Protein AF-A0A3D2VAH6-F1 (afdb_monomer)

Foldseek 3Di:
DQQDPDPVSNVVLVVLLVLCVVQQVLLVLLLLQDPDPVSVVVSLVSNQVSLVCCLPVFQPQVVQDLERNHNDHHPSLVSRLVVVLLQVLCCVLRVHDRDPPSVSVVSNNVVSCPDPVCVVPRDDNVVSNVVCVCSNVNNDDDPSSVVSPPD

Secondary structure (DSSP, 8-state):
--S-SSHHHHHHHHHHHHHIIIIIHHHHHHHHH--SHHHHHHHHHHHHHHHHHHHHHS-TTTTT-SBTTBSS--HHHHHHHHHHHTTHHHHHHH-----TT-HHHHHHHHHHHTSHHHHTT---HHHHHHHHHHHHTT---SHHHHHHS--

Solvent-accessible surface area (backbone atoms only — not comparable to full-atom values): 8503 Å² total; per-residue (Å²): 131,43,65,58,90,50,70,67,54,40,51,51,42,49,52,54,46,46,46,39,66,71,45,53,53,48,46,55,51,32,42,34,41,43,83,52,70,67,60,33,53,54,43,49,52,52,48,53,52,52,51,49,48,44,49,71,69,42,47,85,18,48,94,68,21,70,28,45,75,4,77,51,81,30,49,45,46,65,68,48,44,70,59,58,73,46,42,63,40,40,34,76,78,65,74,42,75,83,62,87,84,38,55,61,54,54,51,30,51,57,55,49,60,69,33,70,77,39,62,76,67,65,74,56,69,68,57,46,39,62,74,42,45,44,38,54,69,56,69,46,82,51,70,69,47,60,64,44,70,61,128

Sequence (151 aa):
NLLPKSPPQRAEARIWIDFDNSRIVPIFYKVLLAQDDQTQKELKIWMIDALRHLEQAGFPGREIGPFWFGSKVSLVDIAMYPHFERFNVLKHYRDIEIPDNYVKIHTWLETMKALPSVQQTEKSDEYHIKAYETYAEATASGTTAKDMQVL

Mean predicted aligned error: 3.19 Å

pLDDT: mean 95.09, std 5.87, range [50.59, 98.62]

Structure (mmCIF, N/CA/C/O backbone):
data_AF-A0A3D2VAH6-F1
#
_entry.id   AF-A0A3D2VAH6-F1
#
loop_
_atom_site.group_PDB
_atom_site.id
_atom_site.type_symbol
_atom_site.label_atom_id
_atom_site.label_alt_id
_atom_site.label_comp_id
_atom_site.label_asym_id
_atom_site.label_entity_id
_atom_site.label_seq_id
_atom_site.pdbx_PDB_ins_code
_atom_site.Cartn_x
_atom_site.Cartn_y
_atom_site.Cartn_z
_atom_site.occupancy
_atom_site.B_iso_or_equiv
_atom_site.auth_seq_id
_atom_site.auth_comp_id
_atom_site.auth_asym_id
_atom_site.auth_atom_id
_atom_site.pdbx_PDB_model_num
ATOM 1 N N . ASN A 1 1 ? 16.745 -9.418 -10.732 1.00 74.69 1 ASN A N 1
ATOM 2 C CA . ASN A 1 1 ? 16.919 -8.181 -9.940 1.00 74.69 1 ASN A CA 1
ATOM 3 C C . ASN A 1 1 ? 15.648 -7.357 -10.097 1.00 74.69 1 ASN A C 1
ATOM 5 O O . ASN A 1 1 ? 15.274 -7.122 -11.238 1.00 74.69 1 ASN A O 1
ATOM 9 N N . LEU A 1 2 ? 14.975 -7.022 -8.991 1.00 91.38 2 LEU A N 1
ATOM 10 C CA . LEU A 1 2 ? 13.675 -6.328 -8.953 1.00 91.38 2 LEU A CA 1
ATOM 11 C C . LEU A 1 2 ? 13.808 -4.804 -8.818 1.00 91.38 2 LEU A C 1
ATOM 13 O O . LEU A 1 2 ? 12.845 -4.072 -9.025 1.00 91.38 2 LEU A O 1
ATOM 17 N N . LEU A 1 3 ? 14.996 -4.309 -8.471 1.00 90.75 3 LEU A N 1
ATOM 18 C CA . LEU A 1 3 ? 15.266 -2.878 -8.501 1.00 90.75 3 LEU A CA 1
ATOM 19 C C . LEU A 1 3 ? 15.528 -2.412 -9.942 1.00 90.75 3 LEU A C 1
ATOM 21 O O . LEU A 1 3 ? 16.170 -3.143 -10.709 1.00 90.75 3 LEU A O 1
ATOM 25 N N . PRO A 1 4 ? 15.117 -1.181 -10.300 1.00 88.38 4 PRO A N 1
ATOM 26 C CA . PRO A 1 4 ? 15.525 -0.548 -11.547 1.00 88.38 4 PRO A CA 1
ATOM 27 C C . PRO A 1 4 ? 17.050 -0.506 -11.708 1.00 88.38 4 PRO A C 1
ATOM 29 O O . PRO A 1 4 ? 17.806 -0.531 -10.733 1.00 88.38 4 PRO A O 1
ATOM 32 N N . LYS A 1 5 ? 17.527 -0.426 -12.954 1.00 89.38 5 LYS A N 1
ATOM 33 C CA . LYS A 1 5 ? 18.972 -0.406 -13.232 1.00 89.38 5 LYS A CA 1
ATOM 34 C C . LYS A 1 5 ? 19.613 0.944 -12.910 1.00 89.38 5 LYS A C 1
ATOM 36 O O . LYS A 1 5 ? 20.738 0.973 -12.416 1.00 89.38 5 LYS A O 1
ATOM 41 N N . SER A 1 6 ? 18.922 2.047 -13.201 1.00 92.69 6 SER A N 1
ATOM 42 C CA . SER A 1 6 ? 19.496 3.387 -13.059 1.00 92.69 6 SER A CA 1
ATOM 43 C C . SER A 1 6 ? 19.532 3.829 -11.585 1.00 92.69 6 SER A C 1
ATOM 45 O O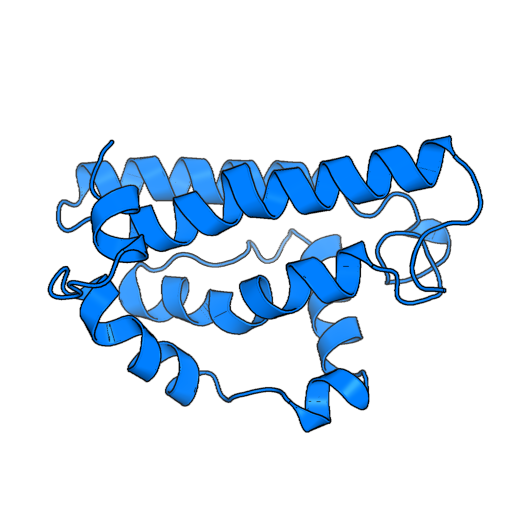 . SER A 1 6 ? 18.569 3.586 -10.852 1.00 92.69 6 SER A O 1
ATOM 47 N N . PRO A 1 7 ? 20.615 4.480 -11.114 1.00 95.31 7 PRO A N 1
ATOM 48 C CA . PRO A 1 7 ? 20.672 5.004 -9.750 1.00 95.31 7 PRO A CA 1
ATOM 49 C C . PRO A 1 7 ? 19.501 5.936 -9.379 1.00 95.31 7 PRO A C 1
ATOM 51 O O . PRO A 1 7 ? 18.965 5.752 -8.286 1.00 95.31 7 PRO A O 1
ATOM 54 N N . PRO A 1 8 ? 19.032 6.852 -10.256 1.00 94.69 8 PRO A N 1
ATOM 55 C CA . PRO A 1 8 ? 17.869 7.688 -9.956 1.00 94.69 8 PRO A CA 1
ATOM 56 C C . PRO A 1 8 ? 16.590 6.880 -9.704 1.00 94.69 8 PRO A C 1
ATOM 58 O O . PRO A 1 8 ? 15.964 7.045 -8.662 1.00 94.69 8 PRO A O 1
ATOM 61 N N . GLN A 1 9 ? 16.250 5.924 -10.576 1.00 92.75 9 GLN A N 1
ATOM 62 C CA . GLN A 1 9 ? 15.049 5.098 -10.385 1.00 92.75 9 GLN A CA 1
ATOM 63 C C . GLN A 1 9 ? 15.164 4.175 -9.163 1.00 92.75 9 GLN A C 1
ATOM 65 O O . GLN A 1 9 ? 14.165 3.821 -8.548 1.00 92.75 9 GLN A O 1
ATOM 70 N N . ARG A 1 10 ? 16.382 3.778 -8.766 1.00 95.88 10 ARG A N 1
ATOM 71 C CA . ARG A 1 10 ? 16.598 3.046 -7.504 1.00 95.88 10 ARG A CA 1
ATOM 72 C C . ARG A 1 10 ? 16.328 3.912 -6.278 1.00 95.88 10 ARG A C 1
ATOM 74 O O . ARG A 1 10 ? 15.868 3.379 -5.272 1.00 95.88 10 ARG A O 1
ATOM 81 N N . ALA A 1 11 ? 16.663 5.200 -6.333 1.00 96.75 11 ALA A N 1
ATOM 82 C CA . ALA A 1 11 ? 16.319 6.142 -5.275 1.00 96.75 11 ALA A CA 1
ATOM 83 C C . ALA A 1 11 ? 14.800 6.345 -5.224 1.00 96.75 11 ALA A C 1
ATOM 85 O O . ALA A 1 11 ? 14.208 6.173 -4.166 1.00 96.75 11 ALA A O 1
ATOM 86 N N . GLU A 1 12 ? 14.167 6.572 -6.375 1.00 96.06 12 GLU A N 1
ATOM 87 C CA . GLU A 1 12 ? 12.712 6.697 -6.494 1.00 96.06 12 GLU A CA 1
ATOM 88 C C . GLU A 1 12 ? 11.970 5.459 -5.969 1.00 96.06 12 GLU A C 1
ATOM 90 O O . GLU A 1 12 ? 11.015 5.584 -5.208 1.00 96.06 12 GLU A O 1
ATOM 95 N N . ALA A 1 13 ? 12.455 4.252 -6.279 1.00 97.06 13 ALA A N 1
ATOM 96 C CA . ALA A 1 13 ? 11.881 3.016 -5.752 1.00 97.06 13 ALA A CA 1
ATOM 97 C C . ALA A 1 13 ? 11.869 2.993 -4.217 1.00 97.06 13 ALA A C 1
ATOM 99 O O . ALA A 1 13 ? 10.888 2.591 -3.601 1.00 97.06 13 ALA A O 1
ATOM 100 N N . ARG A 1 14 ? 12.956 3.445 -3.585 1.00 97.44 14 ARG A N 1
ATOM 101 C CA . ARG A 1 14 ? 13.052 3.495 -2.121 1.00 97.44 14 ARG A CA 1
ATOM 102 C C . ARG A 1 14 ? 12.149 4.565 -1.525 1.00 97.44 14 ARG A C 1
ATOM 104 O O . ARG A 1 14 ? 11.594 4.313 -0.469 1.00 97.44 14 ARG A O 1
ATOM 111 N N . ILE A 1 15 ? 11.981 5.701 -2.202 1.00 97.81 15 ILE A N 1
ATOM 112 C CA . ILE A 1 15 ? 11.062 6.762 -1.772 1.00 97.81 15 ILE A CA 1
ATOM 113 C C . ILE A 1 15 ? 9.626 6.234 -1.733 1.00 97.81 15 ILE A C 1
ATOM 115 O O . ILE A 1 15 ? 8.936 6.450 -0.747 1.00 97.81 15 ILE A O 1
ATOM 119 N N . TRP A 1 16 ? 9.185 5.495 -2.754 1.00 98.12 16 TRP A N 1
ATOM 120 C CA . TRP A 1 16 ? 7.827 4.941 -2.770 1.00 98.12 16 TRP A CA 1
ATOM 121 C C . TRP A 1 16 ? 7.610 3.835 -1.733 1.00 98.12 16 TRP A C 1
ATOM 123 O O . TRP A 1 16 ? 6.575 3.811 -1.075 1.00 98.12 16 TRP A O 1
ATOM 133 N N . ILE A 1 17 ? 8.604 2.967 -1.529 1.00 98.31 17 ILE A N 1
ATOM 134 C CA . ILE A 1 17 ? 8.561 1.958 -0.459 1.00 98.31 17 ILE A CA 1
ATOM 135 C C . ILE A 1 17 ? 8.518 2.631 0.921 1.00 98.31 17 ILE A C 1
ATOM 137 O O . ILE A 1 17 ? 7.784 2.197 1.804 1.00 98.31 17 ILE A O 1
ATOM 141 N N . ASP A 1 18 ? 9.293 3.696 1.121 1.00 98.31 18 ASP A N 1
ATOM 142 C CA . ASP A 1 18 ? 9.281 4.460 2.367 1.00 98.31 18 ASP A CA 1
ATOM 143 C C . ASP A 1 18 ? 7.962 5.216 2.566 1.00 98.31 18 ASP A C 1
ATOM 145 O O . ASP A 1 18 ? 7.430 5.231 3.672 1.00 98.31 18 ASP A O 1
ATOM 149 N N . PHE A 1 19 ? 7.378 5.775 1.502 1.00 98.19 19 PHE A N 1
ATOM 150 C CA . PHE A 1 19 ? 6.060 6.408 1.548 1.00 98.19 19 PHE A CA 1
ATOM 151 C C . PHE A 1 19 ? 4.985 5.428 2.031 1.00 98.19 19 PHE A C 1
ATOM 153 O O . PHE A 1 19 ? 4.190 5.769 2.904 1.00 98.19 19 PHE A O 1
ATOM 160 N N . ASP A 1 20 ? 4.985 4.196 1.527 1.00 98.06 20 ASP A N 1
ATOM 161 C CA . ASP A 1 20 ? 4.069 3.157 1.998 1.00 98.06 20 ASP A CA 1
ATOM 162 C C . ASP A 1 20 ? 4.265 2.855 3.495 1.00 98.06 20 ASP A C 1
ATOM 164 O O . ASP A 1 20 ? 3.325 2.952 4.287 1.00 98.06 20 ASP A O 1
ATOM 168 N N . ASN A 1 21 ? 5.512 2.603 3.905 1.00 96.44 21 ASN A N 1
ATOM 169 C CA . ASN A 1 21 ? 5.862 2.242 5.282 1.00 96.44 21 ASN A CA 1
ATOM 170 C C . ASN A 1 21 ? 5.662 3.371 6.302 1.00 96.44 21 ASN A C 1
ATOM 172 O O . ASN A 1 21 ? 5.406 3.097 7.473 1.00 96.44 21 ASN A O 1
ATOM 176 N N . SER A 1 22 ? 5.808 4.630 5.889 1.00 96.44 22 SER A N 1
ATOM 177 C CA . SER A 1 22 ? 5.741 5.797 6.779 1.00 96.44 22 SER A CA 1
ATOM 178 C C . SER A 1 22 ? 4.406 6.537 6.718 1.00 96.44 22 SER A C 1
ATOM 180 O O . SER A 1 22 ? 4.101 7.312 7.627 1.00 96.44 22 SER A O 1
ATOM 182 N N . ARG A 1 23 ? 3.592 6.317 5.674 1.00 96.69 23 ARG A N 1
ATOM 183 C CA . ARG A 1 23 ? 2.303 7.002 5.481 1.00 96.69 23 ARG A CA 1
ATOM 184 C C . ARG A 1 23 ? 1.137 6.032 5.414 1.00 96.69 23 ARG A C 1
ATOM 186 O O . ARG A 1 23 ? 0.298 6.065 6.307 1.00 96.69 23 ARG A O 1
ATOM 193 N N . ILE A 1 24 ? 1.069 5.184 4.389 1.00 97.69 24 ILE A N 1
ATOM 194 C CA . ILE A 1 24 ? -0.115 4.345 4.143 1.00 97.69 24 ILE A CA 1
ATOM 195 C C . ILE A 1 24 ? -0.295 3.329 5.271 1.00 97.69 24 ILE A C 1
ATOM 197 O O . ILE A 1 24 ? -1.353 3.296 5.899 1.00 97.69 24 ILE A O 1
ATOM 201 N N . VAL A 1 25 ? 0.740 2.543 5.573 1.00 97.19 25 VAL A N 1
ATOM 202 C CA . VAL A 1 25 ? 0.668 1.486 6.590 1.00 97.19 25 VAL A CA 1
ATOM 203 C C . VAL A 1 25 ? 0.358 2.052 7.983 1.00 97.19 25 VAL A C 1
ATOM 205 O O . VAL A 1 25 ? -0.565 1.545 8.624 1.00 97.19 25 VAL A O 1
ATOM 208 N N . PRO A 1 26 ? 1.019 3.123 8.469 1.00 97.06 26 PRO A N 1
ATOM 209 C CA . PRO A 1 26 ? 0.657 3.718 9.751 1.00 97.06 26 PRO A CA 1
ATOM 210 C C . PRO A 1 26 ? -0.779 4.244 9.788 1.00 97.06 26 PRO A C 1
ATOM 212 O O . PRO A 1 26 ? -1.490 3.975 10.753 1.00 97.06 26 PRO A O 1
ATOM 215 N N . ILE A 1 27 ? -1.243 4.942 8.739 1.00 97.38 27 ILE A N 1
ATOM 216 C CA . ILE A 1 27 ? -2.630 5.434 8.686 1.00 97.38 27 ILE A CA 1
ATOM 217 C C . ILE A 1 27 ? -3.610 4.256 8.709 1.00 97.38 27 ILE A C 1
ATOM 219 O O . ILE A 1 27 ? -4.588 4.317 9.446 1.00 97.38 27 ILE A O 1
ATOM 223 N N . PHE A 1 28 ? -3.336 3.166 7.985 1.00 97.56 28 PHE A N 1
ATOM 224 C CA . PHE A 1 28 ? -4.168 1.959 7.992 1.00 97.56 28 PHE A CA 1
ATOM 225 C C . PHE A 1 28 ? -4.397 1.437 9.420 1.00 97.56 28 PHE A C 1
ATOM 227 O O . PHE A 1 28 ? -5.540 1.245 9.834 1.00 97.56 28 PHE A O 1
ATOM 234 N N . TYR A 1 29 ? -3.328 1.265 10.206 1.00 96.88 29 TYR A N 1
ATOM 235 C CA . TYR A 1 29 ? -3.456 0.797 11.590 1.00 96.88 29 TYR A CA 1
ATOM 236 C C . TYR A 1 29 ? -4.108 1.839 12.503 1.00 96.88 29 TYR A C 1
ATOM 238 O O . TYR A 1 29 ? -4.963 1.474 13.308 1.00 96.88 29 TYR A O 1
ATOM 246 N N . LYS A 1 30 ? -3.749 3.123 12.368 1.00 96.31 30 LYS A N 1
ATOM 247 C CA . LYS A 1 30 ? -4.349 4.215 13.153 1.00 96.31 30 LYS A CA 1
ATOM 248 C C . LYS A 1 30 ? -5.866 4.279 12.951 1.00 96.31 30 LYS A C 1
ATOM 250 O O . LYS A 1 30 ? -6.604 4.359 13.926 1.00 96.31 30 LYS A O 1
ATOM 255 N N . VAL A 1 31 ? -6.334 4.182 11.70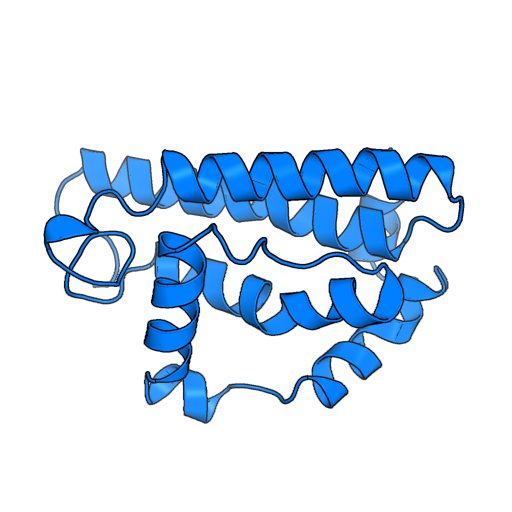3 1.00 95.75 31 VAL A N 1
ATOM 256 C CA . VAL A 1 31 ? -7.766 4.175 11.356 1.00 95.75 31 VAL A CA 1
ATOM 257 C C . VAL A 1 31 ? -8.490 3.001 12.019 1.00 95.75 31 VAL A C 1
ATOM 259 O O . VAL A 1 31 ? -9.580 3.179 12.563 1.00 95.75 31 VAL A O 1
ATOM 262 N N . LEU A 1 32 ? -7.898 1.802 11.978 1.00 95.50 32 LEU A N 1
ATOM 263 C CA . LEU A 1 32 ? -8.496 0.621 12.601 1.00 95.50 32 LEU A CA 1
ATOM 264 C C . LEU A 1 32 ? -8.566 0.753 14.120 1.00 95.50 32 LEU A C 1
ATOM 266 O O . LEU A 1 32 ? -9.589 0.431 14.709 1.00 95.50 32 LEU A O 1
ATOM 270 N N . LEU A 1 33 ? -7.517 1.266 14.756 1.00 96.06 33 LEU A N 1
ATOM 271 C CA . LEU A 1 33 ? -7.468 1.391 16.212 1.00 96.06 33 LEU A CA 1
ATOM 272 C C . LEU A 1 33 ? -8.356 2.525 16.742 1.00 96.06 33 LEU A C 1
ATOM 274 O O . LEU A 1 33 ? -8.832 2.433 17.872 1.00 96.06 33 LEU A O 1
ATOM 278 N N . ALA A 1 34 ? -8.615 3.565 15.945 1.00 95.38 34 ALA A N 1
ATOM 279 C CA . ALA A 1 34 ? -9.468 4.682 16.337 1.00 95.38 34 ALA A CA 1
ATOM 280 C C . ALA A 1 34 ? -10.905 4.218 16.635 1.00 95.38 34 ALA A C 1
ATOM 282 O O . ALA A 1 34 ? -11.563 3.615 15.782 1.00 95.38 34 ALA A O 1
ATOM 283 N N . GLN A 1 35 ? -11.391 4.519 17.842 1.00 94.62 35 GLN A N 1
ATOM 284 C CA . GLN A 1 35 ? -12.740 4.161 18.303 1.00 94.62 35 GLN A CA 1
ATOM 285 C C . GLN A 1 35 ? -13.713 5.344 18.268 1.00 94.62 35 GLN A C 1
ATOM 287 O O . GLN A 1 35 ? -14.919 5.131 18.224 1.00 94.62 35 GLN A O 1
ATOM 292 N N . ASP A 1 36 ? -13.214 6.582 18.283 1.00 94.94 36 ASP A N 1
ATOM 293 C CA . ASP A 1 36 ? -14.047 7.776 18.198 1.00 94.94 36 ASP A CA 1
ATOM 294 C C . ASP A 1 36 ? -14.249 8.245 16.746 1.00 94.94 36 ASP A C 1
ATOM 296 O O . ASP A 1 36 ? -13.334 8.230 15.916 1.00 94.94 36 ASP A O 1
ATOM 300 N N . ASP A 1 37 ? -15.462 8.713 16.453 1.00 93.62 37 ASP A N 1
ATOM 301 C CA . ASP A 1 37 ? -15.877 9.119 15.106 1.00 93.62 37 ASP A CA 1
ATOM 302 C C . ASP A 1 37 ? -15.052 10.276 14.532 1.00 93.62 37 ASP A C 1
ATOM 304 O O . ASP A 1 37 ? -14.872 10.371 13.316 1.00 93.62 37 ASP A O 1
ATOM 308 N N . GLN A 1 38 ? -14.593 11.197 15.384 1.00 95.94 38 GLN A N 1
ATOM 309 C CA . GLN A 1 38 ? -13.873 12.384 14.933 1.00 95.94 38 GLN A CA 1
ATOM 310 C C . GLN A 1 38 ? -12.493 11.997 14.399 1.00 95.94 38 GLN A C 1
ATOM 312 O O . GLN A 1 38 ? -12.162 12.331 13.260 1.00 95.94 38 GLN A O 1
ATOM 317 N N . THR A 1 39 ? -11.737 11.214 15.168 1.00 95.50 39 THR A N 1
ATOM 318 C CA . THR A 1 39 ? -10.430 10.700 14.753 1.00 95.50 39 THR A CA 1
ATOM 319 C C . THR A 1 39 ? -10.555 9.811 13.517 1.00 95.50 39 THR A C 1
ATOM 321 O O . THR A 1 39 ? -9.761 9.939 12.586 1.00 95.50 39 THR A O 1
ATOM 324 N N . GLN A 1 40 ? -11.586 8.959 13.436 1.00 95.25 40 GLN A N 1
ATOM 325 C CA . GLN A 1 40 ? -11.827 8.149 12.235 1.00 95.25 40 GLN A CA 1
ATOM 326 C C . GLN A 1 40 ? -12.055 9.011 10.984 1.00 95.25 40 GLN A C 1
ATOM 328 O O . GLN A 1 40 ? -11.484 8.722 9.930 1.00 95.25 40 GLN A O 1
ATOM 333 N N . LYS A 1 41 ? -12.844 10.091 11.081 1.00 96.38 41 LYS A N 1
ATOM 334 C CA . LYS A 1 41 ? -13.073 11.018 9.957 1.00 96.38 41 LYS A CA 1
ATOM 335 C C . LYS A 1 41 ? -11.786 11.711 9.520 1.00 96.38 41 LYS A C 1
ATOM 337 O O . LYS A 1 41 ? -11.520 11.786 8.321 1.00 96.38 41 LYS A O 1
ATOM 342 N N . GLU A 1 42 ? -10.981 12.188 10.464 1.00 97.44 42 GLU A N 1
ATOM 343 C CA . GLU A 1 42 ? -9.703 12.844 10.168 1.00 97.44 42 GLU A CA 1
ATOM 344 C C . GLU A 1 42 ? -8.721 11.887 9.486 1.00 97.44 42 GLU A C 1
ATOM 346 O O . GLU A 1 42 ? -8.176 12.195 8.423 1.00 97.44 4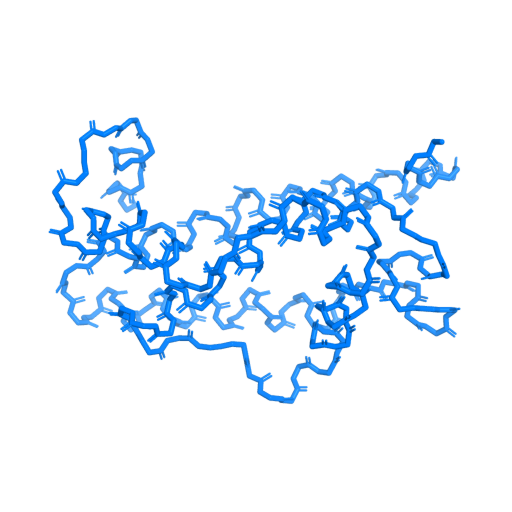2 GLU A O 1
ATOM 351 N N . LEU A 1 43 ? -8.561 10.682 10.032 1.00 97.50 43 LEU A N 1
ATOM 352 C CA . LEU A 1 43 ? -7.681 9.672 9.457 1.00 97.50 43 LEU A CA 1
ATOM 353 C C . LEU A 1 43 ? -8.186 9.158 8.099 1.00 97.50 43 LEU A C 1
ATOM 355 O O . LEU A 1 43 ? -7.371 8.856 7.225 1.00 97.50 43 LEU A O 1
ATOM 359 N N . LYS A 1 44 ? -9.509 9.113 7.871 1.00 97.75 44 LYS A N 1
ATOM 360 C CA . LYS A 1 44 ? -10.087 8.824 6.548 1.00 97.75 44 LYS A CA 1
ATOM 361 C C . LYS A 1 44 ? -9.649 9.861 5.522 1.00 97.75 44 LYS A C 1
ATOM 363 O O . LYS A 1 44 ? -9.213 9.477 4.439 1.00 97.75 44 LYS A O 1
ATOM 368 N N . ILE A 1 45 ? -9.691 11.151 5.859 1.00 98.12 45 ILE A N 1
ATOM 369 C CA . ILE A 1 45 ? -9.194 12.214 4.971 1.00 98.12 45 ILE A CA 1
ATOM 370 C C . ILE A 1 45 ? -7.712 11.987 4.657 1.00 98.12 45 ILE A C 1
ATOM 372 O O . ILE A 1 45 ? -7.324 12.009 3.491 1.00 98.12 45 ILE A O 1
ATOM 376 N N . TRP A 1 46 ? -6.894 11.682 5.669 1.00 98.19 46 TRP A N 1
ATOM 377 C CA . TRP A 1 46 ? -5.462 11.442 5.470 1.00 98.19 46 TRP A CA 1
ATOM 378 C C . TRP A 1 46 ? -5.179 10.224 4.587 1.00 98.19 46 TRP A C 1
ATOM 380 O O . TRP A 1 46 ? -4.276 10.276 3.751 1.00 98.19 46 TRP A O 1
ATOM 390 N N . MET A 1 47 ? -5.953 9.144 4.735 1.00 98.38 47 MET A N 1
ATOM 391 C CA . MET A 1 47 ? -5.842 7.964 3.876 1.00 98.38 47 MET A CA 1
ATOM 392 C C . MET A 1 47 ? -6.196 8.305 2.424 1.00 98.38 47 MET A C 1
ATOM 394 O O . MET A 1 47 ? -5.435 7.990 1.511 1.00 98.38 47 MET A O 1
ATOM 398 N N . ILE A 1 48 ? -7.318 8.997 2.200 1.00 98.38 48 ILE A N 1
ATOM 399 C CA . ILE A 1 48 ? -7.746 9.402 0.854 1.00 98.38 48 ILE A CA 1
ATOM 400 C C . ILE A 1 48 ? -6.733 10.358 0.209 1.00 98.38 48 ILE A C 1
ATOM 402 O O . ILE A 1 48 ? -6.447 10.229 -0.983 1.00 98.38 48 ILE A O 1
ATOM 406 N N . ASP A 1 49 ? -6.139 11.267 0.982 1.00 98.44 49 ASP A N 1
ATOM 407 C CA . ASP A 1 49 ? -5.079 12.160 0.512 1.00 98.44 49 ASP A CA 1
ATOM 408 C C . ASP A 1 49 ? -3.799 11.398 0.135 1.00 98.44 49 ASP A C 1
ATOM 410 O O . ASP A 1 49 ? -3.187 11.704 -0.893 1.00 98.44 49 ASP A O 1
ATOM 414 N N . ALA A 1 50 ? -3.408 10.389 0.921 1.00 98.44 50 ALA A N 1
ATOM 415 C CA . ALA A 1 50 ? -2.262 9.534 0.615 1.00 98.44 50 ALA A CA 1
ATOM 416 C C . ALA A 1 50 ? -2.489 8.722 -0.671 1.00 98.44 50 ALA A C 1
ATOM 418 O O . ALA A 1 50 ? -1.618 8.688 -1.543 1.00 98.44 50 ALA A O 1
ATOM 419 N N . LEU A 1 51 ? -3.680 8.138 -0.832 1.00 98.56 51 LEU A N 1
ATOM 420 C CA . LEU A 1 51 ? -4.076 7.433 -2.053 1.00 98.56 51 LEU A CA 1
ATOM 421 C C . LEU A 1 51 ? -4.125 8.371 -3.263 1.00 98.56 51 LEU A C 1
ATOM 423 O O . LEU A 1 51 ? -3.651 8.012 -4.337 1.00 98.56 51 LEU A O 1
ATOM 427 N N . ARG A 1 52 ? -4.626 9.601 -3.095 1.00 98.62 52 ARG A N 1
ATOM 428 C CA . ARG A 1 52 ? -4.617 10.617 -4.157 1.00 98.62 52 ARG A CA 1
ATOM 429 C C . ARG A 1 52 ? -3.196 10.944 -4.606 1.00 98.62 52 ARG A C 1
ATOM 431 O O . ARG A 1 52 ? -2.948 11.063 -5.802 1.00 98.62 52 ARG A O 1
ATOM 438 N N . HIS A 1 53 ?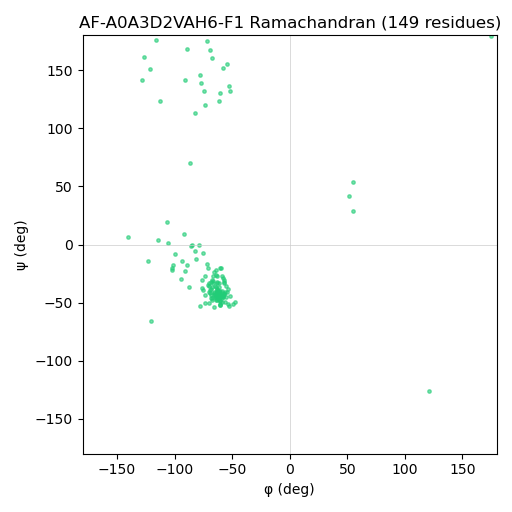 -2.265 11.097 -3.662 1.00 98.50 53 HIS A N 1
ATOM 439 C CA . HIS A 1 53 ? -0.862 11.342 -3.991 1.00 98.50 53 HIS A CA 1
ATOM 440 C C . HIS A 1 53 ? -0.268 10.179 -4.794 1.00 98.50 53 HIS A C 1
ATOM 442 O O . HIS A 1 53 ? 0.400 10.411 -5.802 1.00 98.50 53 HIS A O 1
ATOM 448 N N . LEU A 1 54 ? -0.574 8.942 -4.395 1.00 97.81 54 LEU A N 1
ATOM 449 C CA . LEU A 1 54 ? -0.161 7.740 -5.112 1.00 97.81 54 LEU A CA 1
ATOM 450 C C . LEU A 1 54 ? -0.721 7.695 -6.539 1.00 97.81 54 LEU A C 1
ATOM 452 O O . LEU A 1 54 ? 0.018 7.444 -7.485 1.00 97.81 54 LEU A O 1
ATOM 456 N N . GLU A 1 55 ? -2.010 7.985 -6.708 1.00 97.94 55 GLU A N 1
ATOM 457 C CA . GLU A 1 55 ? -2.669 8.016 -8.017 1.00 97.94 55 GLU A CA 1
ATOM 458 C C . GLU A 1 55 ? -2.050 9.083 -8.936 1.00 97.94 55 GLU A C 1
ATOM 460 O O . GLU A 1 55 ? -1.842 8.864 -10.132 1.00 97.94 55 GLU A O 1
ATOM 465 N N . GLN A 1 56 ? -1.710 10.252 -8.390 1.00 97.69 56 GLN A N 1
ATOM 466 C CA . GLN A 1 56 ? -1.182 11.367 -9.175 1.00 97.69 56 GLN A CA 1
ATOM 467 C C . GLN A 1 56 ? 0.297 11.194 -9.529 1.00 97.69 56 GLN A C 1
ATOM 469 O O . GLN A 1 56 ? 0.654 11.292 -10.704 1.00 97.69 56 GLN A O 1
ATOM 474 N N . ALA A 1 57 ? 1.141 10.939 -8.529 1.00 97.12 57 ALA A N 1
ATOM 475 C CA . ALA A 1 57 ? 2.597 10.962 -8.660 1.00 97.12 57 ALA A CA 1
ATOM 476 C C . ALA A 1 57 ? 3.233 9.567 -8.754 1.00 97.12 57 ALA A C 1
ATOM 478 O O . ALA A 1 57 ? 4.360 9.445 -9.233 1.00 97.12 57 ALA A O 1
ATOM 479 N N . GLY A 1 58 ? 2.533 8.521 -8.314 1.00 95.62 58 GLY A N 1
ATOM 480 C CA . GLY A 1 58 ? 2.991 7.143 -8.437 1.00 95.62 58 GLY A CA 1
ATOM 481 C C . GLY A 1 58 ? 2.935 6.624 -9.874 1.00 95.62 58 GLY A C 1
ATOM 482 O O . GLY A 1 58 ? 2.430 7.275 -10.796 1.00 95.62 58 GLY A O 1
ATOM 483 N N . PHE A 1 59 ? 3.443 5.4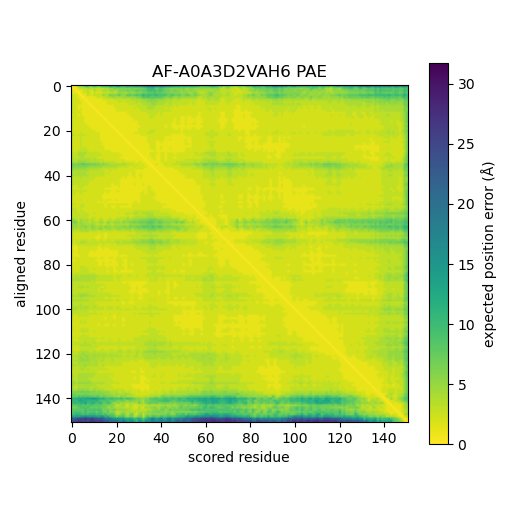02 -10.046 1.00 95.88 59 PHE A N 1
ATOM 484 C CA . PHE A 1 59 ? 3.468 4.684 -11.324 1.00 95.88 59 PHE A CA 1
ATOM 485 C C . PHE A 1 59 ? 4.136 5.472 -12.473 1.00 95.88 59 PHE A C 1
ATOM 487 O O . PHE A 1 59 ? 3.538 5.626 -13.542 1.00 95.88 59 PHE A O 1
ATOM 494 N N . PRO A 1 60 ? 5.383 5.962 -12.308 1.00 93.81 60 PRO A N 1
ATOM 495 C CA . PRO A 1 60 ? 6.072 6.755 -13.334 1.00 93.81 60 PRO A CA 1
ATOM 496 C C . PRO A 1 60 ? 6.251 6.015 -14.671 1.00 93.81 60 PRO A C 1
ATOM 498 O O . PRO A 1 60 ? 6.462 6.643 -15.705 1.00 93.81 60 PRO A O 1
ATOM 501 N N . GLY A 1 61 ? 6.169 4.679 -14.679 1.00 88.88 61 GLY A N 1
ATOM 502 C CA . GLY A 1 61 ? 6.251 3.866 -15.891 1.00 88.88 61 GLY A CA 1
ATOM 503 C C . GLY A 1 61 ? 4.912 3.547 -16.559 1.00 88.88 61 GLY A C 1
ATOM 504 O O . GLY A 1 61 ? 4.904 2.722 -17.469 1.00 88.88 61 GLY A O 1
ATOM 505 N N . ARG A 1 62 ? 3.794 4.147 -16.130 1.00 90.06 62 ARG A N 1
ATOM 506 C CA . ARG A 1 62 ? 2.439 3.731 -16.535 1.00 90.06 62 ARG A CA 1
ATOM 507 C C . ARG A 1 62 ? 2.211 3.665 -18.051 1.00 90.06 62 ARG A C 1
ATOM 509 O O . ARG A 1 62 ? 1.560 2.738 -18.521 1.00 90.06 62 ARG A O 1
ATOM 516 N N . GLU A 1 63 ? 2.779 4.598 -18.811 1.00 91.69 63 GLU A N 1
ATOM 517 C CA . GLU A 1 63 ? 2.684 4.620 -20.284 1.00 91.69 63 GLU A CA 1
ATOM 518 C C . GLU A 1 63 ? 3.363 3.410 -20.952 1.00 91.69 63 GLU A C 1
ATOM 520 O O . GLU A 1 63 ? 3.069 3.057 -22.090 1.00 91.69 63 GLU A O 1
ATOM 525 N N . ILE A 1 64 ? 4.293 2.762 -20.246 1.00 93.31 64 ILE A N 1
ATOM 526 C CA . ILE A 1 64 ? 5.055 1.602 -20.723 1.00 93.31 64 ILE A CA 1
ATOM 527 C C . ILE A 1 64 ? 4.387 0.295 -20.283 1.00 93.31 64 ILE A C 1
ATOM 529 O O . ILE A 1 64 ? 4.534 -0.737 -20.941 1.00 93.31 64 ILE A O 1
ATOM 533 N N . GLY A 1 65 ? 3.688 0.300 -19.148 1.00 93.56 65 GLY A N 1
ATOM 534 C CA . GLY A 1 65 ? 3.023 -0.889 -18.644 1.00 93.56 65 GLY A CA 1
ATOM 535 C C . GLY A 1 65 ? 2.377 -0.712 -17.273 1.00 93.56 65 GLY A C 1
ATOM 536 O O . GLY A 1 65 ? 2.434 0.362 -16.676 1.00 93.56 65 GLY A O 1
ATOM 537 N N . PRO A 1 66 ? 1.739 -1.777 -16.771 1.00 94.00 66 PRO A N 1
ATOM 538 C CA . PRO A 1 66 ? 0.857 -1.686 -15.615 1.00 94.00 66 PRO A CA 1
ATOM 539 C C . PRO A 1 66 ? 1.563 -1.698 -14.249 1.00 94.00 66 PRO A C 1
ATOM 541 O O . PRO A 1 66 ? 0.912 -1.401 -13.251 1.00 94.00 66 PRO A O 1
ATOM 544 N N . PHE A 1 67 ? 2.855 -2.034 -14.184 1.00 96.44 67 PHE A N 1
ATOM 545 C CA . PHE A 1 67 ? 3.636 -2.054 -12.941 1.00 96.44 67 PHE A CA 1
ATOM 546 C C . PHE A 1 67 ? 4.277 -0.693 -12.659 1.00 96.44 67 PHE A C 1
ATOM 548 O O . PHE A 1 67 ? 4.356 0.165 -13.540 1.00 96.44 67 PHE A O 1
ATOM 555 N N . TRP A 1 68 ? 4.807 -0.511 -11.446 1.00 96.12 68 TRP A N 1
ATOM 556 C CA . TRP A 1 68 ? 5.321 0.776 -10.963 1.00 96.12 68 TRP A CA 1
ATOM 557 C C . TRP A 1 68 ? 6.248 1.495 -11.951 1.00 96.12 68 TRP A C 1
ATOM 559 O O . TRP A 1 68 ? 6.068 2.671 -12.269 1.00 96.12 68 TRP A O 1
ATOM 569 N N . PHE A 1 69 ? 7.231 0.760 -12.476 1.00 95.81 69 PHE A N 1
ATOM 570 C CA . PHE A 1 69 ? 8.232 1.266 -13.419 1.00 95.81 69 PHE A CA 1
ATOM 571 C C . PHE A 1 69 ? 8.022 0.766 -14.859 1.00 95.81 69 PHE A C 1
ATOM 573 O O . PHE A 1 69 ? 8.950 0.820 -15.667 1.00 95.81 69 PHE A O 1
ATOM 580 N N . GLY A 1 70 ? 6.819 0.289 -15.198 1.00 94.62 70 GLY A N 1
ATOM 581 C CA . GLY A 1 70 ? 6.421 -0.045 -16.566 1.00 94.62 70 GLY A CA 1
ATOM 582 C C . GLY A 1 70 ? 6.004 -1.497 -16.755 1.00 94.62 70 GLY A C 1
ATOM 583 O O . GLY A 1 70 ? 5.099 -1.993 -16.095 1.00 94.62 70 GLY A O 1
ATOM 584 N N . SER A 1 71 ? 6.618 -2.194 -17.709 1.00 94.81 71 SER A N 1
ATOM 585 C CA . SER A 1 71 ? 6.130 -3.504 -18.174 1.00 94.81 71 SER A CA 1
ATOM 586 C C . SER A 1 71 ? 6.532 -4.700 -17.310 1.00 94.81 71 SER A C 1
ATOM 588 O O . SER A 1 71 ? 6.082 -5.814 -17.567 1.00 94.81 71 SER A O 1
ATOM 590 N N . LYS A 1 72 ? 7.374 -4.507 -16.287 1.00 94.88 72 LYS A N 1
ATOM 591 C CA . LYS A 1 72 ? 7.849 -5.587 -15.412 1.00 94.88 72 LYS A CA 1
ATOM 592 C C . LYS A 1 72 ? 7.648 -5.241 -13.946 1.00 94.88 72 LYS A C 1
ATOM 594 O O . LYS A 1 72 ? 7.924 -4.113 -13.546 1.00 94.88 72 LYS A O 1
ATOM 599 N N . VAL A 1 73 ? 7.276 -6.255 -13.166 1.00 96.81 73 VAL A N 1
ATOM 600 C CA . VAL A 1 73 ? 7.233 -6.201 -11.701 1.00 96.81 73 VAL A CA 1
ATOM 601 C C . VAL A 1 73 ? 8.567 -5.698 -11.156 1.00 96.81 73 VAL A C 1
ATOM 603 O O . VAL A 1 73 ? 9.638 -6.187 -11.534 1.00 96.81 73 VAL A O 1
ATOM 606 N N . SER A 1 74 ? 8.489 -4.737 -10.247 1.00 97.00 74 SER A N 1
ATOM 607 C CA . SER A 1 74 ? 9.615 -4.151 -9.538 1.00 97.00 74 SER A CA 1
ATOM 608 C C . SER A 1 74 ? 9.539 -4.429 -8.036 1.00 97.00 74 SER A C 1
ATOM 610 O O . SER A 1 74 ? 8.580 -5.003 -7.526 1.00 97.00 74 SER A O 1
ATOM 612 N N . LEU A 1 75 ? 10.571 -4.007 -7.304 1.00 97.44 75 LEU A N 1
ATOM 613 C CA . LEU A 1 75 ? 10.590 -4.134 -5.850 1.00 97.44 75 LEU A CA 1
ATOM 614 C C . LEU A 1 75 ? 9.473 -3.319 -5.183 1.00 97.44 75 LEU A C 1
ATOM 616 O O . LEU A 1 75 ? 8.969 -3.753 -4.155 1.00 97.44 75 LEU A O 1
ATOM 620 N N . VAL A 1 76 ? 9.082 -2.176 -5.758 1.00 98.06 76 VAL A N 1
ATOM 621 C CA . VAL A 1 76 ? 8.007 -1.338 -5.201 1.00 98.06 76 VAL A CA 1
ATOM 622 C C . VAL A 1 76 ? 6.684 -2.086 -5.246 1.00 98.06 76 VAL A C 1
ATOM 624 O O . VAL A 1 76 ? 5.995 -2.162 -4.236 1.00 98.06 76 VAL A O 1
ATOM 627 N N . ASP A 1 77 ? 6.390 -2.725 -6.381 1.00 98.25 77 ASP A N 1
ATOM 628 C CA . ASP A 1 77 ? 5.169 -3.509 -6.559 1.00 98.25 77 ASP A CA 1
ATOM 629 C C . ASP A 1 77 ? 5.049 -4.603 -5.488 1.00 98.25 77 ASP A C 1
ATOM 631 O O . ASP A 1 77 ? 4.028 -4.717 -4.819 1.00 98.25 77 ASP A O 1
ATOM 635 N N . ILE A 1 78 ? 6.118 -5.379 -5.286 1.00 97.25 78 ILE A N 1
ATOM 636 C CA . ILE A 1 78 ? 6.127 -6.501 -4.334 1.00 97.25 78 ILE A CA 1
ATOM 637 C C . ILE A 1 78 ? 6.102 -6.018 -2.880 1.00 97.25 78 ILE A C 1
ATOM 639 O O . ILE A 1 78 ? 5.505 -6.679 -2.036 1.00 97.25 78 ILE A O 1
ATOM 643 N N . ALA A 1 79 ? 6.751 -4.893 -2.577 1.00 97.38 79 ALA A N 1
ATOM 644 C CA . ALA A 1 79 ? 6.772 -4.342 -1.227 1.00 97.38 79 ALA A CA 1
ATOM 645 C C . ALA A 1 79 ? 5.403 -3.785 -0.810 1.00 97.38 79 ALA A C 1
ATOM 647 O O . ALA A 1 79 ? 4.986 -4.012 0.320 1.00 97.38 79 ALA A O 1
ATOM 648 N N . MET A 1 80 ? 4.710 -3.095 -1.721 1.00 97.94 80 MET A N 1
ATOM 649 C CA . MET A 1 80 ? 3.455 -2.406 -1.412 1.00 97.94 80 MET A CA 1
ATOM 650 C C . MET A 1 80 ? 2.224 -3.302 -1.554 1.00 97.94 80 MET A C 1
ATOM 652 O O . MET A 1 80 ? 1.281 -3.184 -0.773 1.00 97.94 80 MET A O 1
ATOM 656 N N . TYR A 1 81 ? 2.203 -4.211 -2.537 1.00 98.19 81 TYR A N 1
ATOM 657 C CA . TYR A 1 81 ? 1.011 -5.006 -2.848 1.00 98.19 81 TYR A CA 1
ATOM 658 C C . TYR A 1 81 ? 0.396 -5.736 -1.639 1.00 98.19 81 TYR A C 1
ATOM 660 O O . TYR A 1 81 ? -0.819 -5.634 -1.474 1.00 98.19 81 TYR A O 1
ATOM 668 N N . PRO A 1 82 ? 1.160 -6.393 -0.741 1.00 96.50 82 PRO A N 1
ATOM 669 C CA . PRO A 1 82 ? 0.576 -7.074 0.415 1.00 96.50 82 PRO A CA 1
ATOM 670 C C . PRO A 1 82 ? -0.226 -6.158 1.349 1.00 96.50 82 PRO A C 1
ATOM 672 O O . PRO A 1 82 ? -1.124 -6.635 2.038 1.00 96.50 82 PRO A O 1
ATOM 675 N N . HIS A 1 83 ? 0.090 -4.859 1.405 1.00 96.19 83 HIS A N 1
ATOM 676 C CA . HIS A 1 83 ? -0.680 -3.890 2.188 1.00 96.19 83 HIS A CA 1
ATOM 677 C C . HIS A 1 83 ? -1.991 -3.522 1.491 1.00 96.19 83 HIS A C 1
ATOM 679 O O . HIS A 1 83 ? -3.024 -3.405 2.146 1.00 96.19 83 HIS A O 1
ATOM 685 N N . PHE A 1 84 ? -1.973 -3.414 0.163 1.00 97.19 84 PHE A N 1
ATOM 686 C CA . PHE A 1 84 ? -3.172 -3.135 -0.620 1.00 97.19 84 PHE A CA 1
ATOM 687 C C . PHE A 1 84 ? -4.097 -4.347 -0.778 1.00 97.19 84 PHE A C 1
ATOM 689 O O . PHE A 1 84 ? -5.310 -4.170 -0.830 1.00 97.19 84 PHE A O 1
ATOM 696 N N . GLU A 1 85 ? -3.566 -5.572 -0.789 1.00 95.75 85 GLU A N 1
ATOM 697 C CA . GLU A 1 85 ? -4.374 -6.799 -0.719 1.00 95.75 85 GLU A CA 1
ATOM 698 C C . GLU A 1 85 ? -5.288 -6.781 0.519 1.00 95.75 85 GLU A C 1
ATOM 700 O O . GLU A 1 85 ? -6.438 -7.202 0.471 1.00 95.75 85 GLU A O 1
ATOM 705 N N . ARG A 1 86 ? -4.802 -6.206 1.624 1.00 95.06 86 ARG A N 1
ATOM 706 C CA . ARG A 1 86 ? -5.533 -6.094 2.893 1.00 95.06 86 ARG A CA 1
ATOM 707 C C . ARG A 1 86 ? -6.460 -4.883 2.954 1.00 95.06 86 ARG A C 1
ATOM 709 O O . ARG A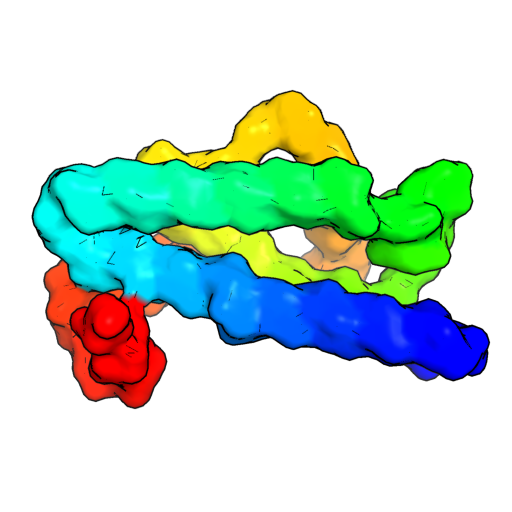 1 86 ? -7.118 -4.686 3.971 1.00 95.06 86 ARG A O 1
ATOM 716 N N . PHE A 1 87 ? -6.526 -4.049 1.916 1.00 95.50 87 PHE A N 1
ATOM 717 C CA . PHE A 1 87 ? -7.231 -2.767 1.996 1.00 95.50 87 PHE A CA 1
ATOM 718 C C . PHE A 1 87 ? -8.740 -2.933 2.252 1.00 95.50 87 PHE A C 1
ATOM 720 O O . PHE A 1 87 ? -9.342 -2.083 2.908 1.00 95.50 87 PHE A O 1
ATOM 727 N N . ASN A 1 88 ? -9.338 -4.062 1.842 1.00 95.31 88 ASN A N 1
ATOM 728 C CA . ASN A 1 88 ? -10.749 -4.367 2.113 1.00 95.31 88 ASN A CA 1
ATOM 729 C C . ASN A 1 88 ? -11.082 -4.442 3.621 1.00 95.31 88 ASN A C 1
ATOM 731 O O . ASN A 1 88 ? -12.226 -4.237 4.024 1.00 95.31 88 ASN A O 1
ATOM 735 N N . VAL A 1 89 ? -10.081 -4.641 4.485 1.00 98.19 89 VAL A N 1
ATOM 736 C CA . VAL A 1 89 ? -10.247 -4.549 5.943 1.00 98.19 89 VAL A CA 1
ATOM 737 C C . VAL A 1 89 ? -10.758 -3.161 6.354 1.00 98.19 89 VAL A C 1
ATOM 739 O O . VAL A 1 89 ? -11.641 -3.062 7.207 1.00 98.19 89 VAL A O 1
ATOM 742 N N . LEU A 1 90 ? -10.267 -2.082 5.730 1.00 97.62 90 LEU A N 1
ATOM 743 C CA . LEU A 1 90 ? -10.740 -0.728 6.038 1.00 97.62 90 LEU A CA 1
ATOM 744 C C . LEU A 1 90 ? -12.165 -0.482 5.541 1.00 97.62 90 LEU A C 1
ATOM 746 O O . LEU A 1 90 ? -12.918 0.220 6.213 1.00 97.62 90 LEU A O 1
ATOM 750 N N . LYS A 1 91 ? -12.561 -1.081 4.413 1.00 97.31 91 LYS A N 1
ATOM 751 C CA . LYS A 1 91 ? -13.952 -1.041 3.949 1.00 97.31 91 LYS A CA 1
ATOM 752 C C . LYS A 1 91 ? -14.869 -1.678 4.985 1.00 97.31 91 LYS A C 1
ATOM 754 O O . LYS A 1 91 ? -15.825 -1.050 5.424 1.00 97.31 91 LYS A O 1
ATOM 759 N N . HIS A 1 92 ? -14.538 -2.898 5.407 1.00 98.06 92 HIS A N 1
ATOM 760 C CA . HIS A 1 92 ? -15.359 -3.672 6.332 1.00 98.06 92 HIS A CA 1
ATOM 761 C C . HIS A 1 92 ? -15.550 -2.971 7.683 1.00 98.06 92 HIS A C 1
ATOM 763 O O . HIS A 1 92 ? -16.675 -2.854 8.160 1.00 98.06 92 HIS A O 1
ATOM 769 N N . TYR A 1 93 ? -14.463 -2.494 8.297 1.00 97.75 93 TYR A N 1
ATOM 770 C CA . TYR A 1 93 ? -14.523 -1.948 9.655 1.00 97.75 93 TYR A CA 1
ATOM 771 C C . TYR A 1 93 ? -14.781 -0.440 9.717 1.00 97.75 93 TYR A C 1
ATOM 773 O O . TYR A 1 93 ? -15.184 0.053 10.771 1.00 97.75 93 TYR A O 1
ATOM 781 N N . ARG A 1 94 ? -14.472 0.317 8.657 1.00 96.94 94 ARG A N 1
ATOM 782 C CA . ARG A 1 94 ? -14.394 1.791 8.704 1.00 96.94 94 ARG A CA 1
ATOM 783 C C . ARG A 1 94 ? -14.955 2.491 7.461 1.00 96.94 94 ARG A C 1
ATOM 785 O O . ARG A 1 94 ? -14.831 3.710 7.360 1.00 96.94 94 ARG A O 1
ATOM 792 N N . ASP A 1 95 ? -15.571 1.753 6.533 1.00 96.06 95 ASP A N 1
ATOM 793 C CA . ASP A 1 95 ? -16.158 2.292 5.298 1.00 96.06 95 ASP A CA 1
ATOM 794 C C . ASP A 1 95 ? -15.166 3.173 4.507 1.00 96.06 95 ASP A C 1
ATOM 796 O O . ASP A 1 95 ? -15.475 4.278 4.052 1.00 96.06 95 ASP A O 1
ATOM 800 N N . ILE A 1 96 ? -13.906 2.732 4.415 1.00 97.19 96 ILE A N 1
ATOM 801 C CA . ILE A 1 96 ? -12.875 3.390 3.602 1.00 97.19 96 ILE A CA 1
ATOM 802 C C . ILE A 1 96 ? -12.491 2.482 2.447 1.00 97.19 96 ILE A C 1
ATOM 804 O O . ILE A 1 96 ? -12.022 1.364 2.643 1.00 97.19 96 ILE A O 1
ATOM 808 N N . GLU A 1 97 ? -12.621 3.017 1.242 1.00 96.50 97 GLU A N 1
ATOM 809 C CA . GLU A 1 97 ? -12.280 2.341 -0.001 1.00 96.50 97 GLU A CA 1
ATOM 810 C C . GLU A 1 97 ? -11.324 3.193 -0.830 1.00 96.50 97 GLU A C 1
ATOM 812 O O . GLU A 1 97 ? -11.206 4.405 -0.630 1.00 96.50 97 GLU A O 1
ATOM 817 N N . ILE A 1 98 ? -10.648 2.551 -1.780 1.00 98.00 98 ILE A N 1
ATOM 818 C CA . ILE A 1 98 ? -9.894 3.252 -2.817 1.00 98.00 98 ILE A CA 1
ATOM 819 C C . ILE A 1 98 ? -10.921 3.833 -3.797 1.00 98.00 98 ILE A C 1
ATOM 821 O O . ILE A 1 98 ? -11.664 3.051 -4.389 1.00 98.00 98 ILE A O 1
ATOM 825 N N . PRO A 1 99 ? -10.980 5.162 -3.998 1.00 97.81 99 PRO A N 1
ATOM 826 C CA . PRO A 1 99 ? -11.942 5.775 -4.910 1.00 97.81 99 PRO A CA 1
ATOM 827 C C . PRO A 1 99 ? -11.922 5.156 -6.313 1.00 97.81 99 PRO A C 1
ATOM 829 O O . PRO A 1 99 ? -10.854 4.941 -6.886 1.00 97.81 99 PRO A O 1
ATOM 832 N N . ASP A 1 100 ? -13.098 4.908 -6.894 1.00 97.00 100 ASP A N 1
ATOM 833 C CA . ASP A 1 100 ? -13.247 4.253 -8.207 1.00 97.00 100 ASP A CA 1
ATOM 834 C C . ASP A 1 100 ? -12.518 4.988 -9.340 1.00 97.00 100 ASP A C 1
ATOM 836 O O . ASP A 1 100 ? -12.062 4.386 -10.311 1.00 97.00 100 ASP A O 1
ATOM 840 N N . ASN A 1 101 ? -12.371 6.308 -9.214 1.00 97.62 101 ASN A N 1
ATOM 841 C CA . ASN A 1 101 ? -11.674 7.132 -10.193 1.00 97.62 101 ASN A CA 1
ATOM 842 C C . ASN A 1 101 ? -10.139 7.063 -10.086 1.00 97.62 101 ASN A C 1
ATOM 844 O O . ASN A 1 101 ? -9.463 7.726 -10.873 1.00 97.62 101 ASN A O 1
ATOM 848 N N . TYR A 1 102 ? -9.569 6.298 -9.147 1.00 97.81 102 TYR A N 1
ATOM 849 C CA . TYR A 1 102 ? -8.119 6.101 -9.022 1.00 97.81 102 TYR A CA 1
ATOM 850 C C . TYR A 1 102 ? -7.661 4.941 -9.916 1.00 97.81 102 TYR A C 1
ATOM 852 O O . TYR A 1 102 ? -7.332 3.837 -9.475 1.00 97.81 102 TYR A O 1
ATOM 860 N N . VAL A 1 103 ? -7.710 5.202 -11.224 1.00 96.62 103 VAL A N 1
ATOM 861 C CA . VAL A 1 103 ? -7.546 4.210 -12.293 1.00 96.62 103 VAL A CA 1
ATOM 862 C C . VAL A 1 103 ? -6.170 3.543 -12.268 1.00 96.62 103 VAL A C 1
ATOM 864 O O . VAL A 1 103 ? -6.081 2.346 -12.570 1.00 96.62 103 VAL A O 1
ATOM 867 N N . LYS A 1 104 ? -5.090 4.266 -11.933 1.00 97.31 104 LYS A N 1
ATOM 868 C CA . LYS A 1 104 ? -3.746 3.662 -11.899 1.00 97.31 104 LYS A CA 1
ATOM 869 C C . LYS A 1 104 ? -3.650 2.637 -10.779 1.00 97.31 104 LYS A C 1
ATOM 871 O O . LYS A 1 104 ? -3.191 1.526 -11.045 1.00 97.31 104 LYS A O 1
ATOM 876 N N . ILE A 1 105 ? -4.128 2.978 -9.580 1.00 98.25 105 ILE A N 1
ATO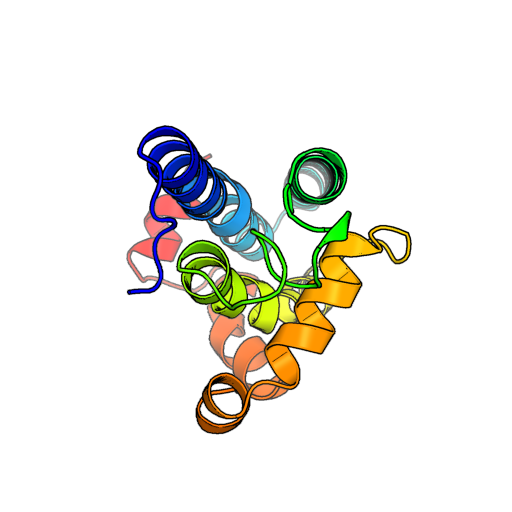M 877 C CA . ILE A 1 105 ? -4.139 2.060 -8.435 1.00 98.25 105 ILE A CA 1
ATOM 878 C C . ILE A 1 105 ? -4.981 0.826 -8.757 1.00 98.25 105 ILE A C 1
ATOM 880 O O . ILE A 1 105 ? -4.471 -0.287 -8.664 1.00 98.25 105 ILE A O 1
ATOM 884 N N . HIS A 1 106 ? -6.227 1.003 -9.210 1.00 97.69 106 HIS A N 1
ATOM 885 C CA . HIS A 1 106 ? -7.107 -0.126 -9.540 1.00 97.69 106 HIS A CA 1
ATOM 886 C C . HIS A 1 106 ? -6.512 -1.029 -10.621 1.00 97.69 106 HIS A C 1
ATOM 888 O O . HIS A 1 106 ? -6.477 -2.246 -10.462 1.00 97.69 106 HIS A O 1
ATOM 894 N N . THR A 1 107 ? -5.949 -0.456 -11.692 1.00 97.06 107 THR A N 1
ATOM 895 C CA . THR A 1 107 ? -5.308 -1.285 -12.724 1.00 97.06 107 THR A CA 1
ATOM 896 C C . THR A 1 107 ? -4.106 -2.048 -12.172 1.00 97.06 107 THR A C 1
ATOM 898 O O . THR A 1 107 ? -3.887 -3.205 -12.537 1.00 97.06 107 THR A O 1
ATOM 901 N N . TRP A 1 108 ? -3.295 -1.403 -11.335 1.00 98.44 108 TRP A N 1
ATOM 902 C CA . TRP A 1 108 ? -2.142 -2.042 -10.717 1.00 98.44 108 TRP A CA 1
ATOM 903 C C . TRP A 1 108 ? -2.562 -3.200 -9.807 1.00 98.44 108 TRP A C 1
ATOM 905 O O . TRP A 1 108 ? -1.974 -4.274 -9.911 1.00 98.44 108 TRP A O 1
ATOM 915 N N . LEU A 1 109 ? -3.615 -3.036 -8.999 1.00 98.00 109 LEU A N 1
ATOM 916 C CA . LEU A 1 109 ? -4.144 -4.101 -8.142 1.00 98.00 109 LEU A CA 1
ATOM 917 C C . LEU A 1 109 ? -4.582 -5.319 -8.946 1.00 98.00 109 LEU A C 1
ATOM 919 O O . LEU A 1 109 ? -4.145 -6.429 -8.652 1.00 98.00 109 LEU A O 1
ATOM 923 N N . GLU A 1 110 ? -5.375 -5.114 -9.995 1.00 97.50 110 GLU A N 1
ATOM 924 C CA . GLU A 1 110 ? -5.841 -6.212 -10.846 1.00 97.50 110 GLU A CA 1
ATOM 925 C C . GLU A 1 110 ? -4.680 -6.894 -11.582 1.00 97.50 110 GLU A C 1
ATOM 927 O O . GLU A 1 110 ? -4.631 -8.119 -11.699 1.00 97.50 110 GLU A O 1
ATOM 932 N N . THR A 1 111 ? -3.678 -6.119 -12.001 1.00 97.94 111 THR A N 1
ATOM 933 C CA . THR A 1 111 ? -2.463 -6.669 -12.617 1.00 97.94 111 THR A CA 1
ATOM 934 C C . THR A 1 111 ? -1.661 -7.511 -11.624 1.00 97.94 111 THR A C 1
ATOM 936 O O . THR A 1 111 ? -1.178 -8.585 -11.980 1.00 97.94 111 THR A O 1
ATOM 939 N N . MET A 1 112 ? -1.505 -7.042 -10.384 1.00 98.25 112 MET A N 1
ATOM 940 C CA . MET A 1 112 ? -0.760 -7.760 -9.352 1.00 98.25 112 MET A CA 1
ATOM 941 C C . MET A 1 112 ? -1.474 -9.044 -8.925 1.00 98.25 112 MET A C 1
ATOM 943 O O . MET A 1 112 ? -0.825 -10.087 -8.865 1.00 98.25 112 MET A O 1
ATOM 947 N N . LYS A 1 113 ? -2.798 -9.008 -8.728 1.00 97.38 113 LYS A N 1
ATOM 948 C CA . LYS A 1 113 ? -3.627 -10.195 -8.436 1.00 97.38 113 LYS A CA 1
ATOM 949 C C . LYS A 1 113 ? -3.511 -11.282 -9.507 1.00 97.38 113 LYS A C 1
ATOM 951 O O . LYS A 1 113 ? -3.578 -12.468 -9.204 1.00 97.38 113 LYS A O 1
ATOM 956 N N . ALA A 1 114 ? -3.301 -10.901 -10.767 1.00 97.50 114 ALA A N 1
ATOM 957 C CA . ALA A 1 114 ? -3.134 -11.848 -11.868 1.00 97.50 114 ALA A CA 1
ATOM 958 C C . ALA A 1 114 ? -1.752 -12.538 -11.903 1.00 97.50 114 ALA A C 1
ATOM 960 O O . ALA A 1 114 ? -1.538 -13.443 -12.714 1.00 97.50 114 ALA A O 1
ATOM 961 N N . LEU A 1 115 ? -0.788 -12.130 -11.068 1.00 97.69 115 LEU A N 1
ATOM 962 C CA . LEU A 1 115 ? 0.537 -12.748 -11.047 1.00 97.69 115 LEU A CA 1
ATOM 963 C C . LEU A 1 115 ? 0.494 -14.128 -10.374 1.00 97.69 115 LEU A C 1
ATOM 965 O O . LEU A 1 115 ? 0.063 -14.226 -9.224 1.00 97.69 115 LEU A O 1
ATOM 969 N N . PRO A 1 116 ? 1.085 -15.179 -10.979 1.00 97.56 116 PRO A N 1
ATOM 970 C CA . PRO A 1 116 ? 1.140 -16.501 -10.355 1.00 97.56 116 PRO A CA 1
ATOM 971 C C . PRO A 1 116 ? 1.808 -16.502 -8.977 1.00 97.56 116 PRO A C 1
ATOM 973 O O . PRO A 1 116 ? 1.446 -17.292 -8.111 1.00 97.56 116 PRO A O 1
ATOM 976 N N . SER A 1 117 ? 2.805 -15.640 -8.753 1.00 95.94 117 SER A N 1
ATOM 977 C CA . SER A 1 117 ? 3.470 -15.519 -7.451 1.00 95.94 117 SER A CA 1
ATOM 978 C C . SER A 1 117 ? 2.562 -14.931 -6.374 1.00 95.94 117 SER A C 1
ATOM 980 O O . SER A 1 117 ? 2.713 -15.295 -5.216 1.00 95.94 117 SER A O 1
ATOM 982 N N . VAL A 1 118 ? 1.641 -14.039 -6.753 1.00 97.62 118 VAL A N 1
ATOM 983 C CA . VAL A 1 118 ? 0.649 -13.465 -5.839 1.00 97.62 118 VAL A CA 1
ATOM 984 C C . VAL A 1 118 ? -0.415 -14.509 -5.524 1.00 97.62 118 VAL A C 1
ATOM 986 O O . VAL A 1 118 ? -0.613 -14.812 -4.354 1.00 97.62 118 VAL A O 1
ATOM 989 N N . GLN A 1 119 ? -0.985 -15.154 -6.545 1.00 97.75 119 GLN A N 1
ATOM 990 C CA . GLN A 1 119 ? -2.025 -16.183 -6.389 1.00 97.75 119 GLN A CA 1
ATOM 991 C C . GLN A 1 119 ? -1.594 -17.368 -5.512 1.00 97.75 119 GLN A C 1
ATOM 993 O O . GLN A 1 119 ? -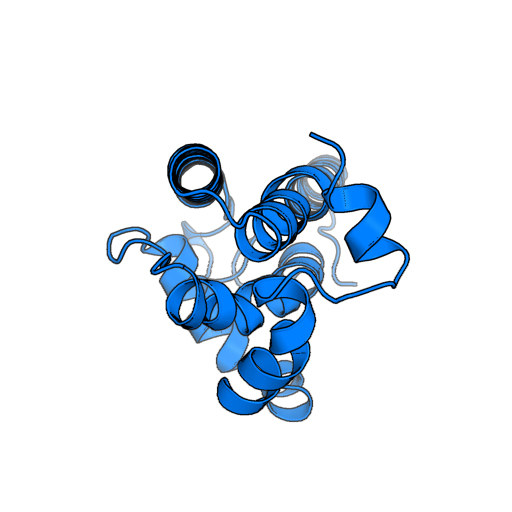2.398 -17.983 -4.821 1.00 97.75 119 GLN A O 1
ATOM 998 N N . GLN A 1 120 ? -0.300 -17.695 -5.501 1.00 97.62 120 GLN A N 1
ATOM 999 C CA . GLN A 1 120 ? 0.240 -18.747 -4.633 1.00 97.62 120 GLN A CA 1
ATOM 1000 C C . GLN A 1 120 ? 0.264 -18.374 -3.143 1.00 97.62 120 GLN A C 1
ATOM 1002 O O . GLN A 1 120 ? 0.383 -19.260 -2.296 1.00 97.62 120 GLN A O 1
ATOM 1007 N N . THR A 1 121 ? 0.203 -17.084 -2.812 1.00 96.44 121 THR A N 1
ATOM 1008 C CA . THR A 1 121 ? 0.364 -16.577 -1.440 1.00 96.44 121 THR A CA 1
ATOM 1009 C C . THR A 1 121 ? -0.814 -15.754 -0.937 1.00 96.44 121 THR A C 1
ATOM 1011 O O . THR A 1 121 ? -0.887 -15.515 0.270 1.00 96.44 121 THR A O 1
ATOM 1014 N N . GLU A 1 122 ? -1.705 -15.335 -1.837 1.00 96.00 122 GLU A N 1
ATOM 1015 C CA . GLU A 1 122 ? -2.852 -14.493 -1.524 1.00 96.00 122 GLU A CA 1
ATOM 1016 C C . GLU A 1 122 ? -3.752 -15.144 -0.475 1.00 96.00 122 GLU A C 1
ATOM 1018 O O . GLU A 1 122 ? -3.820 -16.372 -0.309 1.00 96.00 122 GLU A O 1
ATOM 1023 N N . LYS A 1 123 ? -4.435 -14.291 0.276 1.00 96.44 123 LYS A N 1
ATOM 1024 C CA . LYS A 1 123 ? -5.444 -14.699 1.245 1.00 96.44 123 LYS A CA 1
ATOM 1025 C C . LYS A 1 123 ? -6.760 -14.043 0.884 1.00 96.44 123 LYS A C 1
ATOM 1027 O O . LYS A 1 123 ? -6.775 -12.964 0.304 1.00 96.44 123 LYS A O 1
ATOM 1032 N N . SER A 1 124 ? -7.853 -14.713 1.234 1.00 96.50 124 SER A N 1
ATOM 1033 C CA . SER A 1 124 ? -9.180 -14.161 0.999 1.00 96.50 124 SER A CA 1
ATOM 1034 C C . SER A 1 124 ? -9.429 -12.935 1.875 1.00 96.50 124 SER A C 1
ATOM 1036 O O . SER A 1 124 ? -8.804 -12.752 2.926 1.00 96.50 124 SER A O 1
ATOM 1038 N N . ASP A 1 125 ? -10.399 -12.130 1.467 1.00 96.12 125 ASP A N 1
ATOM 1039 C CA . ASP A 1 125 ? -10.837 -10.966 2.225 1.00 96.12 125 ASP A CA 1
ATOM 1040 C C . ASP A 1 125 ? -11.275 -11.351 3.644 1.00 96.12 125 ASP A C 1
ATOM 1042 O O . ASP A 1 125 ? -10.903 -10.683 4.605 1.00 96.12 125 ASP A O 1
ATOM 1046 N N . GLU A 1 126 ? -11.984 -12.472 3.812 1.00 97.56 126 GLU A N 1
ATOM 1047 C CA . GLU A 1 126 ? -12.439 -12.953 5.122 1.00 97.56 126 GLU A CA 1
ATOM 1048 C C . GLU A 1 126 ? -11.272 -13.336 6.033 1.00 97.56 126 GLU A C 1
ATOM 1050 O O . GLU A 1 126 ? -11.338 -13.124 7.247 1.00 97.56 126 GLU A O 1
ATOM 1055 N N . TYR A 1 127 ? -10.196 -13.894 5.465 1.00 97.75 127 TYR A N 1
ATOM 1056 C CA . TYR A 1 127 ? -8.984 -14.187 6.224 1.00 97.75 127 TYR A CA 1
ATOM 1057 C C . TYR A 1 127 ? -8.388 -12.898 6.795 1.00 97.75 127 TYR A C 1
ATOM 1059 O O . TYR A 1 127 ? -8.063 -12.848 7.983 1.00 97.75 127 TYR A O 1
ATOM 1067 N N . HIS A 1 128 ? -8.270 -11.855 5.968 1.00 97.56 128 HIS A N 1
ATOM 1068 C CA . HIS A 1 128 ? -7.717 -10.572 6.394 1.00 97.56 128 HIS A CA 1
ATOM 1069 C C . HIS A 1 128 ? -8.643 -9.856 7.375 1.00 97.56 128 HIS A C 1
ATOM 1071 O O . HIS A 1 128 ? -8.180 -9.437 8.428 1.00 97.56 128 HIS A O 1
ATOM 1077 N N . ILE A 1 129 ? -9.947 -9.783 7.104 1.00 98.19 129 ILE A N 1
ATOM 1078 C CA . ILE A 1 129 ? -10.933 -9.185 8.019 1.00 98.19 129 ILE A CA 1
ATOM 1079 C C . ILE A 1 129 ? -10.809 -9.824 9.406 1.00 98.19 129 ILE A C 1
ATOM 1081 O O . ILE A 1 129 ? -10.541 -9.128 10.384 1.00 98.19 129 ILE A O 1
ATOM 1085 N N . LYS A 1 130 ? -10.851 -11.159 9.480 1.00 97.81 130 LYS A N 1
ATOM 1086 C CA . LYS A 1 130 ? -10.700 -11.888 10.745 1.00 97.81 130 LYS A CA 1
ATOM 1087 C C . LYS A 1 130 ? -9.355 -11.624 11.429 1.00 97.81 130 LYS A C 1
ATOM 1089 O O . LYS A 1 130 ? -9.300 -11.499 12.648 1.00 97.81 130 LYS A O 1
ATOM 1094 N N . ALA A 1 131 ? -8.260 -11.544 10.674 1.00 96.31 131 ALA A N 1
ATOM 1095 C CA . ALA A 1 131 ? -6.932 -11.301 11.240 1.00 96.31 131 ALA A CA 1
ATOM 1096 C C . ALA A 1 131 ? -6.790 -9.910 11.890 1.00 96.31 131 ALA A C 1
ATOM 1098 O O . ALA A 1 131 ? -5.938 -9.730 12.762 1.00 96.31 131 ALA A O 1
ATOM 1099 N N . TYR A 1 132 ? -7.616 -8.941 11.486 1.00 97.06 132 TYR A N 1
ATOM 1100 C CA . TYR A 1 132 ? -7.556 -7.554 11.948 1.00 97.06 132 TYR A CA 1
ATOM 1101 C C . TYR A 1 132 ? -8.673 -7.164 12.933 1.00 97.06 132 TYR A C 1
ATOM 1103 O O . TYR A 1 132 ? -8.669 -6.034 13.419 1.00 97.06 132 TYR A O 1
ATOM 1111 N N . GLU A 1 133 ? -9.558 -8.093 13.305 1.00 97.62 133 GLU A N 1
ATOM 1112 C CA . GLU A 1 133 ? -10.661 -7.882 14.259 1.00 97.62 133 GLU A CA 1
ATOM 1113 C C . GLU A 1 133 ? -10.192 -7.215 15.564 1.00 97.62 133 GLU A C 1
ATOM 1115 O O . GLU A 1 133 ? -10.675 -6.149 15.935 1.00 97.62 133 GLU A O 1
ATOM 1120 N N . THR A 1 134 ? -9.146 -7.752 16.200 1.00 96.44 134 THR A N 1
ATOM 1121 C CA . THR A 1 134 ? -8.615 -7.192 17.461 1.00 96.44 134 THR A CA 1
ATOM 1122 C C . THR A 1 134 ? -8.035 -5.779 17.322 1.00 96.44 134 THR A C 1
ATOM 1124 O O . THR A 1 134 ? -8.021 -5.020 18.291 1.00 96.44 134 THR A O 1
ATOM 1127 N N . TYR A 1 135 ? -7.559 -5.389 16.133 1.00 96.12 135 TYR A N 1
ATOM 1128 C CA . TYR A 1 135 ? -7.149 -4.005 15.876 1.00 96.12 135 TYR A CA 1
ATOM 1129 C C . TYR A 1 135 ? -8.374 -3.103 15.741 1.00 96.12 135 TYR A C 1
ATOM 1131 O O . TYR A 1 135 ? -8.392 -2.025 16.328 1.00 96.12 135 TYR A O 1
ATOM 1139 N N . ALA A 1 136 ? -9.400 -3.554 15.016 1.00 96.06 136 ALA A N 1
ATOM 1140 C CA . ALA A 1 136 ? -10.643 -2.811 14.834 1.00 96.06 136 ALA A CA 1
ATOM 1141 C C . ALA A 1 136 ? -11.405 -2.592 16.154 1.00 96.06 136 ALA A C 1
ATOM 1143 O O . ALA A 1 136 ? -12.028 -1.545 16.334 1.00 96.06 136 ALA A O 1
ATOM 1144 N N . GLU A 1 137 ? -11.318 -3.540 17.087 1.00 95.81 137 GLU A N 1
ATOM 1145 C CA . GLU A 1 137 ? -11.885 -3.449 18.441 1.00 95.81 137 GLU A CA 1
ATOM 1146 C C . GLU A 1 137 ? -10.959 -2.749 19.455 1.00 95.81 137 GLU A C 1
ATOM 1148 O O . GLU A 1 137 ? -11.308 -2.620 20.627 1.00 95.81 137 GLU A O 1
ATOM 1153 N N . ALA A 1 138 ? -9.760 -2.325 19.037 1.00 92.69 138 ALA A N 1
ATOM 1154 C CA . ALA A 1 138 ? -8.719 -1.761 19.903 1.00 92.69 138 ALA A CA 1
ATOM 1155 C C . ALA A 1 138 ? -8.302 -2.654 21.095 1.00 92.69 138 ALA A C 1
ATOM 1157 O O . ALA A 1 138 ? -7.828 -2.161 22.120 1.00 92.69 138 ALA A O 1
ATOM 1158 N N . THR A 1 139 ? -8.416 -3.977 20.951 1.00 93.44 139 THR A N 1
ATOM 1159 C CA . THR A 1 139 ? -8.013 -4.977 21.958 1.00 93.44 139 THR A CA 1
ATOM 1160 C C . THR A 1 139 ? -6.649 -5.614 21.666 1.00 93.44 139 THR A C 1
ATOM 1162 O O . THR A 1 139 ? -6.095 -6.329 22.506 1.00 93.44 139 THR A O 1
ATOM 1165 N N . ALA A 1 140 ? -6.066 -5.343 20.494 1.00 91.62 140 ALA A N 1
ATOM 1166 C CA . ALA A 1 140 ? -4.735 -5.804 20.117 1.00 91.62 140 ALA A CA 1
ATOM 1167 C C . ALA A 1 140 ? -3.648 -5.271 21.076 1.00 91.62 140 ALA A C 1
ATOM 1169 O O . ALA A 1 140 ? -3.552 -4.076 21.339 1.00 91.62 140 ALA A O 1
ATOM 1170 N N . SER A 1 141 ? -2.779 -6.162 21.568 1.00 87.94 141 SER A N 1
ATOM 1171 C CA . SER A 1 141 ? -1.737 -5.844 22.567 1.00 87.94 141 SER A CA 1
ATOM 1172 C C . SER A 1 141 ? -0.296 -5.977 22.050 1.00 87.94 141 SER A C 1
ATOM 1174 O O . SER A 1 141 ? 0.667 -5.809 22.810 1.00 87.94 141 SER A O 1
ATOM 1176 N N . GLY A 1 142 ? -0.136 -6.272 20.756 1.00 88.25 142 GLY A N 1
ATOM 1177 C CA . GLY A 1 142 ? 1.163 -6.370 20.088 1.00 88.25 142 GLY A CA 1
ATOM 1178 C C . GLY A 1 142 ? 1.868 -5.018 19.934 1.00 88.25 142 GLY A C 1
ATOM 1179 O O . GLY A 1 142 ? 1.265 -3.961 20.109 1.00 88.25 142 GLY A O 1
ATOM 1180 N N . THR A 1 143 ? 3.155 -5.049 19.577 1.00 86.50 143 THR A N 1
ATOM 1181 C CA . THR A 1 143 ? 3.987 -3.842 19.406 1.00 86.50 143 THR A CA 1
ATOM 1182 C C . THR A 1 143 ? 3.371 -2.849 18.423 1.00 86.50 143 THR A C 1
ATOM 1184 O O . THR A 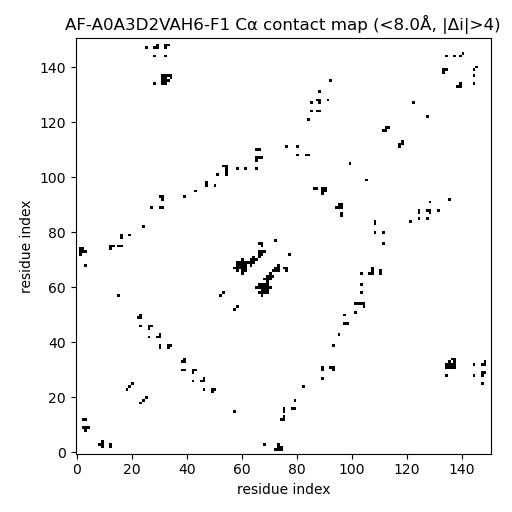1 143 ? 3.238 -1.679 18.754 1.00 86.50 143 THR A O 1
ATOM 1187 N N . THR A 1 144 ? 2.877 -3.321 17.273 1.00 86.81 144 THR A N 1
ATOM 1188 C CA . THR A 1 144 ? 2.220 -2.461 16.276 1.00 86.81 144 THR A CA 1
ATOM 1189 C C . THR A 1 144 ? 1.017 -1.713 16.846 1.00 86.81 144 THR A C 1
ATOM 1191 O O . THR A 1 144 ? 0.855 -0.532 16.567 1.00 86.81 144 THR A O 1
ATOM 1194 N N . ALA A 1 145 ? 0.187 -2.368 17.663 1.00 85.56 145 ALA A N 1
ATOM 1195 C CA . ALA A 1 145 ? -0.969 -1.710 18.267 1.00 85.56 145 ALA A CA 1
ATOM 1196 C C . ALA A 1 145 ? -0.535 -0.591 19.225 1.00 85.56 145 ALA A C 1
ATOM 1198 O O . ALA A 1 145 ? -1.075 0.510 19.167 1.00 85.56 145 ALA A O 1
ATOM 1199 N N . LYS A 1 146 ? 0.494 -0.846 20.041 1.00 85.25 146 LYS A N 1
ATOM 1200 C CA . LYS A 1 146 ? 1.049 0.140 20.978 1.00 85.25 146 LYS A CA 1
ATOM 1201 C C . LYS A 1 146 ? 1.654 1.344 20.260 1.00 85.25 146 LYS A C 1
ATOM 1203 O O . LYS A 1 146 ? 1.367 2.473 20.638 1.00 85.25 146 LYS A O 1
ATOM 1208 N N . ASP A 1 147 ? 2.444 1.106 19.216 1.00 87.12 147 ASP A N 1
ATOM 1209 C CA . ASP A 1 147 ? 3.122 2.174 18.474 1.00 87.12 147 ASP A CA 1
ATOM 1210 C C . ASP A 1 147 ? 2.127 3.067 17.718 1.00 87.12 147 ASP A C 1
ATOM 1212 O O . ASP A 1 147 ? 2.344 4.269 17.585 1.00 87.12 147 ASP A O 1
ATOM 1216 N N . MET A 1 148 ? 1.016 2.496 17.238 1.00 89.25 148 MET A N 1
ATOM 1217 C CA . MET A 1 148 ? 0.032 3.214 16.420 1.00 89.25 148 MET A CA 1
ATOM 1218 C C . MET A 1 148 ? -1.065 3.907 17.237 1.00 89.25 148 MET A C 1
ATOM 1220 O O . MET A 1 148 ? -1.714 4.810 16.719 1.00 89.25 148 MET A O 1
ATOM 1224 N N . GLN A 1 149 ? -1.266 3.537 18.505 1.00 77.06 149 GLN A N 1
ATOM 1225 C CA . GLN A 1 149 ? -2.191 4.231 19.416 1.00 77.06 149 GLN A CA 1
ATOM 1226 C C . GLN A 1 149 ? -1.683 5.608 19.865 1.00 77.06 149 GLN A C 1
ATOM 1228 O O . GLN A 1 149 ? -2.465 6.417 20.364 1.00 77.06 149 GLN A O 1
ATOM 1233 N N . VAL A 1 150 ? -0.389 5.890 19.697 1.00 61.22 150 VAL A N 1
ATOM 1234 C CA . VAL A 1 150 ? 0.181 7.206 19.988 1.00 61.22 150 VAL A CA 1
ATOM 1235 C C . VAL A 1 150 ? -0.074 8.117 18.783 1.00 61.22 150 VAL A C 1
ATOM 1237 O O . VAL A 1 150 ? 0.420 7.864 17.677 1.00 61.22 150 VAL A O 1
ATOM 1240 N N . LEU A 1 151 ? -0.905 9.145 18.984 1.00 50.59 151 LEU A N 1
ATOM 1241 C CA . LEU A 1 151 ? -1.189 10.167 17.972 1.00 50.59 151 LEU A CA 1
ATOM 1242 C C . LEU A 1 151 ? 0.071 10.961 17.626 1.00 50.59 151 LEU A C 1
ATOM 1244 O O . LEU A 1 151 ? 0.688 11.530 18.555 1.00 50.59 151 LEU A O 1
#

Nearest PDB structures (foldseek):
  7dw2-assembly1_A  TM=9.155E-01  e=1.398E-05  Salix babylonica
  1gwc-assembly2_B  TM=8.977E-01  e=2.077E-05  Aegilops tauschii
  5g5e-assembly1_A  TM=9.108E-01  e=2.796E-05  Mangifera indica
  7dw4-assembly1_A  TM=9.265E-01  e=1.582E-04  Salix babylonica
  4g10-assembly1_A  TM=8.273E-01  e=9.174E-05  Sphingomonas paucimobilis

Radius of gyration: 15.81 Å; Cα contacts (8 Å, |Δi|>4): 164; chains: 1; bounding box: 37×32×43 Å